Protein AF-A0AAN7X190-F1 (afdb_monomer_lite)

Sequence (102 aa):
MCLHWLAQCFWNYLDWTEICHYVSTCVLMGPDYQVYMCVAVFKHLQPDILQHTQSQELQVYLKEEPIRGFKVSDYMELMEGLEHSYRHIVLTDMKTIRNPVA

Organism: Eleginops maclovinus (NCBI:txid56733)

pLDDT: mean 92.14, std 10.21, range [43.69, 98.44]

Structure (mmCIF, N/CA/C/O backbone):
data_AF-A0AAN7X190-F1
#
_entry.id   AF-A0AAN7X190-F1
#
loop_
_atom_site.group_PDB
_atom_site.id
_atom_site.type_symbol
_atom_site.label_atom_id
_atom_site.label_alt_id
_atom_site.label_comp_id
_atom_site.label_asym_id
_atom_site.label_entity_id
_atom_site.label_seq_id
_atom_site.pdbx_PDB_ins_code
_atom_site.Cartn_x
_atom_site.Cartn_y
_atom_site.Cartn_z
_atom_site.occupancy
_atom_site.B_iso_or_equiv
_atom_site.auth_seq_id
_atom_site.auth_comp_id
_atom_site.auth_asym_id
_atom_site.auth_atom_id
_atom_site.pdbx_PDB_model_num
ATOM 1 N N . MET A 1 1 ? 3.624 8.819 8.237 1.00 84.31 1 MET A N 1
ATOM 2 C CA . MET A 1 1 ? 2.670 7.692 8.231 1.00 84.31 1 MET A CA 1
ATOM 3 C C . MET A 1 1 ? 3.029 6.674 7.180 1.00 84.31 1 MET A C 1
ATOM 5 O O . MET A 1 1 ? 3.695 5.724 7.551 1.00 84.31 1 MET A O 1
ATOM 9 N N . CYS A 1 2 ? 2.760 6.920 5.896 1.00 90.62 2 CYS A N 1
ATOM 10 C CA . CYS A 1 2 ? 3.095 5.976 4.820 1.00 90.62 2 CYS A CA 1
ATOM 11 C C . CYS A 1 2 ? 4.554 5.512 4.850 1.00 90.62 2 CYS A C 1
ATOM 13 O O . CYS A 1 2 ? 4.815 4.323 4.810 1.00 90.62 2 CYS A O 1
ATOM 15 N N . LEU A 1 3 ? 5.507 6.434 5.030 1.00 90.56 3 LEU A N 1
ATOM 16 C CA . LEU A 1 3 ? 6.925 6.073 5.152 1.00 90.56 3 LEU A CA 1
ATOM 17 C C . LEU A 1 3 ? 7.210 5.102 6.306 1.00 90.56 3 LEU A C 1
ATOM 19 O O . LEU A 1 3 ? 8.079 4.254 6.174 1.00 90.56 3 LEU A O 1
ATOM 23 N N . HIS A 1 4 ? 6.485 5.216 7.422 1.00 90.88 4 HIS A N 1
ATOM 24 C CA . HIS A 1 4 ? 6.650 4.318 8.562 1.00 90.88 4 HIS A CA 1
ATOM 25 C C . HIS A 1 4 ? 6.104 2.922 8.244 1.00 90.88 4 HIS A C 1
ATOM 27 O O . HIS A 1 4 ? 6.804 1.939 8.465 1.00 90.88 4 HIS A O 1
ATOM 33 N N . TRP A 1 5 ? 4.912 2.846 7.641 1.00 94.12 5 TRP A N 1
ATOM 34 C CA . TRP A 1 5 ? 4.359 1.585 7.146 1.00 94.12 5 TRP A CA 1
ATOM 35 C C . TRP A 1 5 ? 5.299 0.920 6.134 1.00 94.12 5 TRP A C 1
ATOM 37 O O . TRP A 1 5 ? 5.665 -0.237 6.301 1.00 94.12 5 TRP A O 1
ATOM 47 N N . LEU A 1 6 ? 5.759 1.666 5.128 1.00 94.12 6 LEU A N 1
ATOM 48 C CA . LEU A 1 6 ? 6.615 1.149 4.060 1.00 94.12 6 LEU A CA 1
ATOM 49 C C . LEU A 1 6 ? 7.992 0.708 4.568 1.00 94.12 6 LEU A C 1
ATOM 51 O O . LEU A 1 6 ? 8.450 -0.372 4.204 1.00 94.12 6 LEU A O 1
ATOM 55 N N . ALA A 1 7 ? 8.627 1.489 5.450 1.00 92.62 7 ALA A N 1
ATOM 56 C CA . ALA A 1 7 ? 9.926 1.140 6.031 1.00 92.62 7 ALA A CA 1
ATOM 57 C C . ALA A 1 7 ? 9.890 -0.178 6.818 1.00 92.62 7 ALA A C 1
ATOM 59 O O . ALA A 1 7 ? 10.910 -0.853 6.932 1.00 92.62 7 ALA A O 1
ATOM 60 N N . GLN A 1 8 ? 8.721 -0.548 7.342 1.00 92.44 8 GLN A N 1
ATOM 61 C CA . GLN A 1 8 ? 8.509 -1.790 8.078 1.00 92.44 8 GLN A CA 1
ATOM 62 C C . GLN A 1 8 ? 7.742 -2.839 7.267 1.00 92.44 8 GLN A C 1
ATOM 64 O O . GLN A 1 8 ? 7.332 -3.845 7.829 1.00 92.44 8 GLN A O 1
ATOM 69 N N . CYS A 1 9 ? 7.520 -2.633 5.964 1.00 94.44 9 CYS A N 1
ATOM 70 C CA . CYS A 1 9 ? 6.697 -3.522 5.134 1.00 94.44 9 CYS A CA 1
ATOM 71 C C . CYS A 1 9 ? 5.327 -3.849 5.767 1.00 94.44 9 CYS A C 1
ATOM 73 O O . CYS A 1 9 ? 4.858 -4.979 5.679 1.00 94.44 9 CYS A O 1
ATOM 75 N N . PHE A 1 10 ? 4.709 -2.863 6.425 1.00 96.06 10 PHE A N 1
ATOM 76 C CA . PHE A 1 10 ? 3.448 -2.975 7.167 1.00 96.06 10 PHE A CA 1
ATOM 77 C C . PHE A 1 10 ? 3.466 -3.967 8.344 1.00 96.06 10 PHE A C 1
ATOM 79 O O . PHE A 1 10 ? 2.413 -4.391 8.826 1.00 96.06 10 PHE A O 1
ATOM 86 N N . TRP A 1 11 ? 4.650 -4.308 8.852 1.00 93.62 11 TRP A N 1
ATOM 87 C CA . TRP A 1 11 ? 4.803 -5.134 10.044 1.00 93.62 11 TRP A CA 1
ATOM 88 C C . TRP A 1 11 ? 4.053 -4.536 11.244 1.00 93.62 11 TRP A C 1
ATOM 90 O O . TRP A 1 11 ? 4.113 -3.331 11.470 1.00 93.62 11 TRP A O 1
ATOM 100 N N . ASN A 1 12 ? 3.352 -5.380 12.009 1.00 93.25 12 ASN A N 1
ATOM 101 C CA . ASN A 1 12 ? 2.389 -5.033 13.072 1.00 93.25 12 ASN A CA 1
ATOM 102 C C . ASN A 1 12 ? 1.073 -4.367 12.622 1.00 93.25 12 ASN A C 1
ATOM 104 O O . ASN A 1 12 ? 0.183 -4.213 13.455 1.00 93.25 12 ASN A O 1
ATOM 108 N N . TYR A 1 13 ? 0.912 -4.011 11.344 1.00 95.69 13 TYR A N 1
ATOM 109 C CA . TYR A 1 13 ? -0.331 -3.413 10.841 1.00 95.69 13 TYR A CA 1
ATOM 110 C C . TYR A 1 13 ? -1.174 -4.393 10.034 1.00 95.69 13 TYR A C 1
ATOM 112 O O . TYR A 1 13 ? -2.393 -4.390 10.168 1.00 95.69 13 TYR A O 1
ATOM 120 N N . LEU A 1 14 ? -0.540 -5.206 9.190 1.00 97.12 14 LEU A N 1
ATOM 121 C CA . LEU A 1 14 ? -1.219 -6.163 8.322 1.00 97.12 14 LEU A CA 1
ATOM 122 C C . LEU A 1 14 ? -1.026 -7.602 8.795 1.00 97.12 14 LEU A C 1
ATOM 124 O O . LEU A 1 14 ? 0.002 -7.953 9.378 1.00 97.12 14 LEU A O 1
ATOM 128 N N . ASP A 1 15 ? -2.005 -8.444 8.468 1.00 96.38 15 ASP A N 1
ATOM 129 C CA . ASP A 1 15 ? -1.869 -9.890 8.598 1.00 96.38 15 ASP A CA 1
ATOM 130 C C . ASP A 1 15 ? -0.708 -10.392 7.730 1.00 96.38 15 ASP A C 1
ATOM 132 O O . ASP A 1 15 ? -0.435 -9.862 6.650 1.00 96.38 15 ASP A O 1
ATOM 136 N N . TRP A 1 16 ? -0.036 -11.455 8.178 1.00 96.75 16 TRP A N 1
ATOM 137 C CA . TRP A 1 16 ? 1.150 -11.990 7.500 1.00 96.75 16 TRP A CA 1
ATOM 138 C C . TRP A 1 16 ? 0.908 -12.296 6.015 1.00 96.75 16 TRP A C 1
ATOM 140 O O . TRP A 1 16 ? 1.738 -11.967 5.170 1.00 96.75 16 TRP A O 1
ATOM 150 N N . THR A 1 17 ? -0.255 -12.861 5.690 1.00 97.25 17 THR A N 1
ATOM 151 C CA . THR A 1 17 ? -0.665 -13.136 4.308 1.00 97.25 17 THR A CA 1
ATOM 152 C C . THR A 1 17 ? -0.663 -11.869 3.451 1.00 97.25 17 THR A C 1
ATOM 154 O O . THR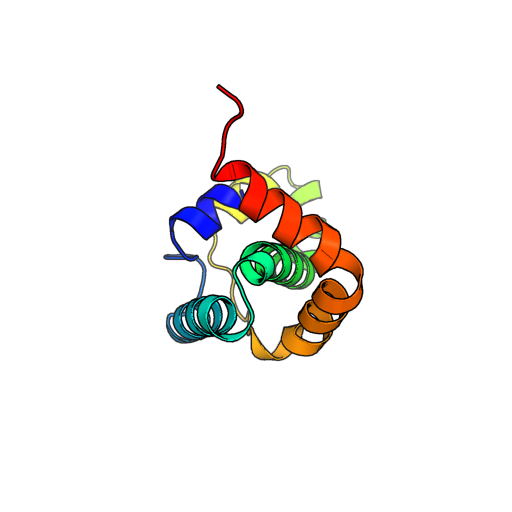 A 1 17 ? -0.156 -11.881 2.331 1.00 97.25 17 THR A O 1
ATOM 157 N N . GLU A 1 18 ? -1.149 -10.752 3.990 1.00 98.12 18 GLU A N 1
ATOM 158 C CA . GLU A 1 18 ? -1.221 -9.485 3.263 1.00 98.12 18 GLU A CA 1
ATOM 159 C C . GLU A 1 18 ? 0.140 -8.794 3.164 1.00 98.12 18 GLU A C 1
ATOM 161 O O . GLU A 1 18 ? 0.420 -8.146 2.157 1.00 98.12 18 GLU A O 1
ATOM 166 N N . ILE A 1 19 ? 1.037 -9.004 4.134 1.00 97.75 19 ILE A N 1
ATOM 167 C CA . ILE A 1 19 ? 2.451 -8.617 4.004 1.00 97.75 19 ILE A CA 1
ATOM 168 C C . ILE A 1 19 ? 3.100 -9.389 2.845 1.00 97.75 19 ILE A C 1
ATOM 170 O O . ILE A 1 19 ? 3.781 -8.792 2.007 1.00 97.75 19 ILE A O 1
ATOM 174 N N . CYS A 1 20 ? 2.866 -10.703 2.745 1.00 97.94 20 CYS A N 1
ATOM 175 C CA . CYS A 1 20 ? 3.365 -11.506 1.626 1.00 97.94 20 CYS A CA 1
ATOM 176 C C . CYS A 1 20 ? 2.798 -11.031 0.282 1.00 97.94 20 CYS A C 1
ATOM 178 O O . CYS A 1 20 ? 3.555 -10.921 -0.687 1.00 97.94 20 CYS A O 1
ATOM 180 N N . HIS A 1 21 ? 1.502 -10.713 0.216 1.00 97.81 21 HIS A N 1
ATOM 181 C CA . HIS A 1 21 ? 0.887 -10.139 -0.980 1.00 97.81 21 HIS A CA 1
ATOM 182 C C . HIS A 1 21 ? 1.503 -8.785 -1.335 1.00 97.81 21 HIS A C 1
ATOM 184 O O . HIS A 1 21 ? 1.916 -8.605 -2.474 1.00 97.81 21 HIS A O 1
ATOM 190 N N . TYR A 1 22 ? 1.667 -7.875 -0.372 1.00 97.56 22 TYR A N 1
ATOM 191 C CA . TYR A 1 22 ? 2.316 -6.578 -0.577 1.00 97.56 22 TYR A CA 1
ATOM 192 C C . TYR A 1 22 ? 3.714 -6.714 -1.199 1.00 97.56 22 TYR A C 1
ATOM 194 O O . TYR A 1 22 ? 4.009 -6.080 -2.217 1.00 97.56 22 TYR A O 1
ATOM 202 N N . VAL A 1 23 ? 4.568 -7.563 -0.616 1.00 97.50 23 VAL A N 1
ATOM 203 C CA . VAL A 1 23 ? 5.928 -7.791 -1.127 1.00 97.50 23 VAL A CA 1
ATOM 204 C C . VAL A 1 23 ? 5.877 -8.394 -2.529 1.00 97.50 23 VAL A C 1
ATOM 206 O O . VAL A 1 23 ? 6.584 -7.925 -3.421 1.00 97.50 23 VAL A O 1
ATOM 209 N N . SER A 1 24 ? 5.011 -9.387 -2.748 1.00 97.62 24 SER A N 1
ATOM 210 C CA . SER A 1 24 ? 4.842 -10.031 -4.056 1.00 97.62 24 SER A CA 1
ATOM 211 C C . SER A 1 24 ? 4.395 -9.029 -5.119 1.00 97.62 24 SER A C 1
ATOM 213 O O . SER A 1 24 ? 5.000 -8.965 -6.185 1.00 97.62 24 SER A O 1
ATOM 215 N N . THR A 1 25 ? 3.408 -8.188 -4.815 1.00 97.25 25 THR A N 1
ATOM 216 C CA . THR A 1 25 ? 2.920 -7.122 -5.697 1.00 97.25 25 THR A CA 1
ATOM 217 C C . THR A 1 25 ? 4.037 -6.143 -6.054 1.00 97.25 25 THR A C 1
ATOM 219 O O . THR A 1 25 ? 4.239 -5.854 -7.229 1.00 97.25 25 THR A O 1
ATOM 222 N N . CYS A 1 26 ? 4.833 -5.687 -5.082 1.00 96.31 26 CYS A N 1
ATOM 223 C CA . CYS A 1 26 ? 5.946 -4.773 -5.358 1.00 96.31 26 CYS A CA 1
ATOM 224 C C . CYS A 1 26 ? 7.038 -5.409 -6.235 1.00 96.31 26 CYS A C 1
ATOM 226 O O . CYS A 1 26 ? 7.617 -4.733 -7.088 1.00 96.31 26 CYS A O 1
ATOM 228 N N . VAL A 1 27 ? 7.333 -6.698 -6.037 1.00 97.06 27 VAL A N 1
ATOM 229 C CA . VAL A 1 27 ? 8.337 -7.432 -6.826 1.00 97.06 27 VAL A CA 1
ATOM 230 C C . VAL A 1 27 ? 7.846 -7.700 -8.249 1.00 97.06 27 VAL A C 1
ATOM 232 O O . VAL A 1 27 ? 8.613 -7.538 -9.196 1.00 97.06 27 VAL A O 1
ATOM 235 N N . LEU A 1 28 ? 6.586 -8.108 -8.406 1.00 97.12 28 LEU A N 1
ATOM 236 C CA . LEU A 1 28 ? 6.018 -8.517 -9.692 1.00 97.12 28 LEU A CA 1
ATOM 237 C C . LEU A 1 28 ? 5.577 -7.327 -10.544 1.00 97.12 28 LEU A C 1
ATOM 239 O O . LEU A 1 28 ? 5.795 -7.325 -11.753 1.00 97.12 28 LEU A O 1
ATOM 243 N N . MET A 1 29 ? 4.956 -6.323 -9.924 1.00 96.44 29 MET A N 1
ATOM 244 C CA . MET A 1 29 ? 4.306 -5.218 -10.632 1.00 96.44 29 MET A CA 1
ATOM 245 C C . MET A 1 29 ? 5.140 -3.939 -10.634 1.00 96.44 29 MET A C 1
ATOM 247 O O . MET A 1 29 ? 4.906 -3.072 -11.471 1.00 96.44 29 MET A O 1
ATOM 251 N N . GLY A 1 30 ? 6.147 -3.828 -9.764 1.00 95.50 30 GLY A N 1
ATOM 252 C CA . GLY A 1 30 ? 7.092 -2.713 -9.703 1.00 95.50 30 GLY A CA 1
ATOM 253 C C . GLY A 1 30 ? 7.022 -1.910 -8.398 1.00 95.50 30 GLY A C 1
ATOM 254 O O . GLY A 1 30 ? 6.045 -1.982 -7.655 1.00 95.50 30 GLY A O 1
ATOM 255 N N . PRO A 1 31 ? 8.068 -1.121 -8.089 1.00 94.81 31 PRO A N 1
ATOM 256 C CA . PRO A 1 31 ? 8.189 -0.441 -6.800 1.00 94.81 31 PRO A CA 1
ATOM 257 C C . PRO A 1 31 ? 7.171 0.690 -6.602 1.00 94.81 31 PRO A C 1
ATOM 259 O O . PRO A 1 31 ? 6.879 1.040 -5.464 1.00 94.81 31 PRO A O 1
ATOM 262 N N . ASP A 1 32 ? 6.609 1.238 -7.678 1.00 95.88 32 ASP A N 1
ATOM 263 C CA . ASP A 1 32 ? 5.541 2.241 -7.655 1.00 95.88 32 ASP A CA 1
ATOM 264 C C . ASP A 1 32 ? 4.257 1.737 -6.977 1.00 95.88 32 ASP A C 1
ATOM 266 O O . ASP A 1 32 ? 3.539 2.527 -6.358 1.00 95.88 32 ASP A O 1
ATOM 270 N N . TYR A 1 33 ? 4.039 0.416 -6.942 1.00 97.50 33 TYR A N 1
ATOM 271 C CA . TYR A 1 33 ? 2.944 -0.194 -6.184 1.00 97.50 33 TYR A CA 1
ATOM 272 C C . TYR A 1 33 ? 3.027 0.041 -4.674 1.00 97.50 33 TYR A C 1
ATOM 274 O O . TYR A 1 33 ? 2.001 -0.030 -4.001 1.00 97.50 33 TYR A O 1
ATOM 282 N N . GLN A 1 34 ? 4.189 0.412 -4.127 1.00 96.94 34 GLN A N 1
ATOM 283 C CA . GLN A 1 34 ? 4.292 0.850 -2.730 1.00 96.94 34 GLN A CA 1
ATOM 284 C C . GLN A 1 34 ? 3.400 2.068 -2.446 1.00 96.94 34 GLN A C 1
ATOM 286 O O . GLN A 1 34 ? 2.768 2.159 -1.391 1.00 96.94 34 GLN A O 1
ATOM 291 N N . VAL A 1 35 ? 3.309 2.997 -3.402 1.00 97.00 35 VAL A N 1
ATOM 292 C CA . VAL A 1 35 ? 2.464 4.191 -3.282 1.00 97.00 35 VAL A CA 1
ATOM 293 C C . VAL A 1 35 ? 0.995 3.812 -3.442 1.00 97.00 35 VAL A C 1
ATOM 295 O O . VAL A 1 35 ? 0.161 4.246 -2.647 1.00 97.00 35 VAL A O 1
ATOM 298 N N . TYR A 1 36 ? 0.675 2.960 -4.416 1.00 98.12 36 TYR A N 1
ATOM 299 C CA . TYR A 1 36 ? -0.702 2.524 -4.675 1.00 98.12 36 TYR A CA 1
ATOM 300 C C . TYR A 1 36 ? -1.277 1.707 -3.515 1.00 98.12 36 TYR A C 1
ATOM 302 O O . TYR A 1 36 ? -2.435 1.894 -3.151 1.00 98.12 36 TYR A O 1
ATOM 310 N N . MET A 1 37 ? -0.445 0.909 -2.849 1.00 97.62 37 MET A N 1
ATOM 311 C CA . MET A 1 37 ? -0.791 0.207 -1.613 1.00 97.62 37 MET A CA 1
ATOM 312 C C . MET A 1 37 ? -1.149 1.166 -0.478 1.00 97.62 37 MET A C 1
ATOM 314 O O . MET A 1 37 ? -2.144 0.952 0.210 1.00 97.62 37 MET A O 1
ATOM 318 N N . CYS A 1 38 ? -0.404 2.262 -0.303 1.00 97.50 38 CYS A N 1
ATOM 319 C CA . CYS A 1 38 ? -0.776 3.285 0.678 1.00 97.50 38 CYS A CA 1
ATOM 320 C C . CYS A 1 38 ? -2.148 3.901 0.360 1.00 97.50 38 CYS A C 1
ATOM 322 O O . CYS A 1 38 ? -2.950 4.115 1.266 1.00 97.50 38 CYS A O 1
ATOM 324 N N . VAL A 1 39 ? -2.441 4.160 -0.920 1.00 98.00 39 VAL A N 1
ATOM 325 C CA . VAL A 1 39 ? -3.751 4.679 -1.353 1.00 98.00 39 VAL A CA 1
ATOM 326 C C . VAL A 1 39 ? -4.864 3.660 -1.092 1.00 98.00 39 VAL A C 1
ATOM 328 O O . VAL A 1 39 ? -5.918 4.034 -0.579 1.00 98.00 39 VAL A O 1
ATOM 331 N N . ALA A 1 40 ? -4.632 2.378 -1.383 1.00 98.12 40 ALA A N 1
ATOM 332 C CA . ALA A 1 40 ? -5.570 1.295 -1.096 1.00 98.12 40 ALA A CA 1
ATOM 333 C C . ALA A 1 40 ? -5.876 1.184 0.405 1.00 98.12 40 ALA A C 1
ATOM 335 O O . ALA A 1 40 ? -7.040 1.114 0.795 1.00 98.12 40 ALA A O 1
ATOM 336 N N . VAL A 1 41 ? -4.848 1.257 1.254 1.00 97.44 41 VAL A N 1
ATOM 337 C CA . VAL A 1 41 ? -5.004 1.273 2.716 1.00 97.44 41 VAL A CA 1
ATOM 338 C C . VAL A 1 41 ? -5.835 2.471 3.173 1.00 97.44 41 VAL A C 1
ATOM 340 O O . VAL A 1 41 ? -6.753 2.306 3.971 1.00 97.44 41 VAL A O 1
ATOM 343 N N . PHE A 1 42 ? -5.586 3.673 2.647 1.00 96.81 42 PHE A N 1
ATOM 344 C CA . PHE A 1 42 ? -6.417 4.831 2.990 1.00 96.81 42 PHE A CA 1
ATOM 345 C C . PHE A 1 42 ? -7.865 4.681 2.531 1.00 96.81 42 PHE A C 1
ATOM 347 O O . PHE A 1 42 ? -8.768 5.106 3.246 1.00 96.81 42 PHE A O 1
ATOM 354 N N . LYS A 1 43 ? -8.096 4.070 1.364 1.00 97.69 43 LYS A N 1
ATOM 355 C CA . LYS A 1 43 ? -9.451 3.781 0.887 1.00 97.69 43 LYS A CA 1
ATOM 356 C C . LYS A 1 43 ? -10.171 2.807 1.820 1.00 97.69 43 LYS A C 1
ATOM 358 O O . LYS A 1 43 ? -11.335 3.033 2.132 1.00 97.69 43 LYS A O 1
ATOM 363 N N . HIS A 1 44 ? -9.474 1.776 2.296 1.00 97.50 44 HIS A N 1
ATOM 364 C CA . HIS A 1 44 ? -9.999 0.823 3.280 1.00 97.50 44 HIS A CA 1
ATOM 365 C C . HIS A 1 44 ? -10.376 1.496 4.597 1.00 97.50 44 HIS A C 1
ATOM 367 O O . HIS A 1 44 ? -11.476 1.308 5.103 1.00 97.50 44 HIS A O 1
ATOM 373 N N . LEU A 1 45 ? -9.478 2.332 5.116 1.00 96.25 45 LEU A N 1
ATOM 374 C CA . LEU A 1 45 ? -9.636 3.022 6.396 1.00 96.25 45 LEU A CA 1
ATOM 375 C C . LEU A 1 45 ? -10.534 4.263 6.318 1.00 96.25 45 LEU A C 1
ATOM 377 O O . LEU A 1 45 ? -10.692 4.962 7.314 1.00 96.25 45 LEU A O 1
ATOM 381 N N . GLN A 1 46 ? -11.104 4.591 5.155 1.00 95.38 46 GLN A N 1
ATOM 382 C CA . GLN A 1 46 ? -11.870 5.824 4.968 1.00 95.38 46 GLN A CA 1
ATOM 383 C C . GLN A 1 46 ? -12.991 6.018 6.013 1.00 95.38 46 GLN A C 1
ATOM 385 O O . GLN A 1 46 ? -13.106 7.137 6.524 1.00 95.38 46 GLN A O 1
ATOM 390 N N . PRO A 1 47 ? -13.792 4.994 6.381 1.00 92.94 47 PRO A N 1
ATOM 391 C CA . PRO A 1 47 ? -14.811 5.141 7.421 1.00 92.94 47 PRO A CA 1
ATOM 392 C C . PRO A 1 47 ? -14.209 5.502 8.787 1.00 92.94 47 PRO A C 1
ATOM 394 O O . PRO A 1 47 ? -14.650 6.464 9.419 1.00 92.94 47 PRO A O 1
ATOM 397 N N . ASP A 1 48 ? -13.158 4.792 9.201 1.00 92.94 48 ASP A N 1
ATOM 398 C CA . ASP A 1 48 ? -12.486 5.005 10.485 1.00 92.94 48 ASP A CA 1
ATOM 399 C C . ASP A 1 48 ? -11.786 6.367 10.533 1.00 92.94 48 ASP A C 1
ATOM 401 O O . ASP A 1 48 ? -11.859 7.086 11.528 1.00 92.94 48 ASP A O 1
ATOM 405 N N . ILE A 1 49 ? -11.168 6.785 9.425 1.00 92.88 49 ILE A N 1
ATOM 406 C CA . ILE A 1 49 ? -10.530 8.100 9.304 1.00 92.88 49 ILE A CA 1
ATOM 407 C C . ILE A 1 49 ? -11.554 9.212 9.540 1.00 92.88 49 ILE A C 1
ATOM 409 O O . ILE A 1 49 ? -11.282 10.150 10.294 1.00 92.88 49 ILE A O 1
ATOM 413 N N . LEU A 1 50 ? -12.739 9.118 8.928 1.00 91.25 50 LEU A N 1
ATOM 414 C CA . LEU A 1 50 ? -13.800 10.114 9.102 1.00 91.25 50 LEU A CA 1
ATOM 415 C C . LEU A 1 50 ? -14.308 10.165 10.548 1.00 91.25 50 LEU A C 1
ATOM 417 O O . LEU A 1 50 ? -14.585 11.254 11.056 1.00 91.25 50 LEU A O 1
ATOM 421 N N . GLN A 1 51 ? -14.385 9.016 11.220 1.00 90.75 51 GLN A N 1
ATOM 422 C CA . GLN A 1 51 ? -14.773 8.927 12.626 1.00 90.75 51 GLN A CA 1
ATOM 423 C C . GLN A 1 51 ? -13.704 9.532 13.554 1.00 90.75 51 GLN A C 1
ATOM 425 O O . GLN A 1 51 ? -14.003 10.430 14.342 1.00 90.75 51 GLN A O 1
ATOM 430 N N . HIS A 1 52 ? -12.445 9.109 13.431 1.00 88.19 52 HIS A N 1
ATOM 431 C CA . HIS 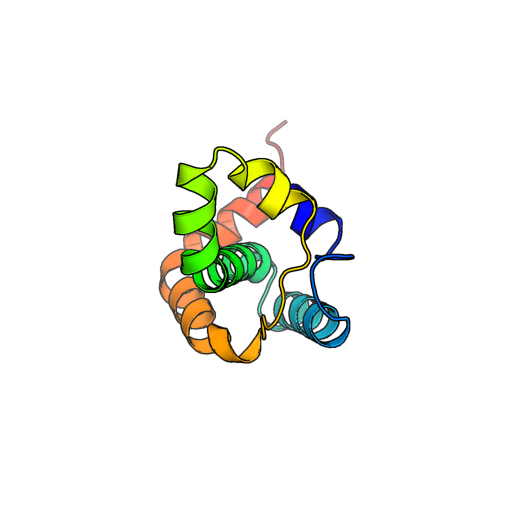A 1 52 ? -11.347 9.524 14.315 1.00 88.19 52 HIS A CA 1
ATOM 432 C C . HIS A 1 52 ? -10.826 10.944 14.053 1.00 88.19 52 HIS A C 1
ATOM 434 O O . HIS A 1 52 ? -10.147 11.529 14.900 1.00 88.19 52 HIS A O 1
ATOM 440 N N . THR A 1 53 ? -11.161 11.546 12.908 1.00 84.38 53 THR A N 1
ATOM 441 C CA . THR A 1 53 ? -10.909 12.980 12.681 1.00 84.38 53 THR A CA 1
ATOM 442 C C . THR A 1 53 ? -11.713 13.839 13.660 1.00 84.38 53 THR A C 1
ATOM 444 O O . THR A 1 53 ? -11.219 14.865 14.124 1.00 84.38 53 THR A O 1
ATOM 447 N N . GLN A 1 54 ? -12.927 13.412 14.021 1.00 81.56 54 GLN A N 1
ATOM 448 C CA . GLN A 1 54 ? -13.789 14.157 14.942 1.00 81.56 54 GLN A CA 1
ATOM 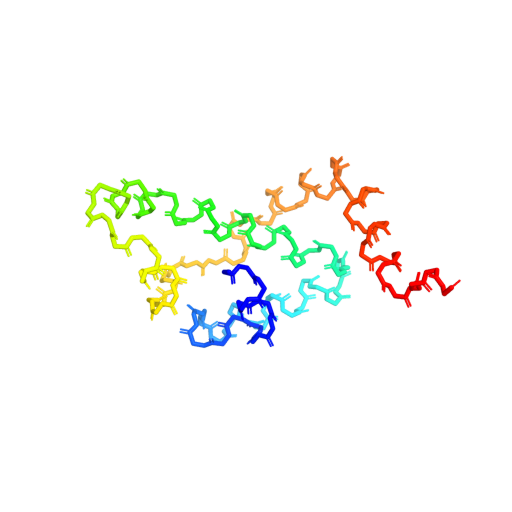449 C C . GLN A 1 54 ? -13.316 14.050 16.397 1.00 81.56 54 GLN A C 1
ATOM 451 O O . GLN A 1 54 ? -13.499 14.995 17.160 1.00 81.56 54 GLN A O 1
ATOM 456 N N . SER A 1 55 ? -12.670 12.938 16.771 1.00 82.81 55 SER A N 1
ATOM 457 C CA . SER A 1 55 ? -12.142 12.720 18.126 1.00 82.81 55 SER A CA 1
ATOM 458 C C . SER A 1 55 ? -10.723 13.258 18.348 1.00 82.81 55 SER A C 1
ATOM 460 O O . SER A 1 55 ? -10.221 13.176 19.461 1.00 82.81 55 SER A O 1
ATOM 462 N N . GLN A 1 56 ? -10.073 13.829 17.322 1.00 80.88 56 GLN A N 1
ATOM 463 C CA . GLN A 1 56 ? -8.661 14.259 17.339 1.00 80.88 56 GLN A CA 1
ATOM 464 C C . GLN A 1 56 ? -7.638 13.125 17.578 1.00 80.88 56 GLN A C 1
ATOM 466 O O . GLN A 1 56 ? -6.458 13.392 17.798 1.00 80.88 56 GLN A O 1
ATOM 471 N N . GLU A 1 57 ? -8.044 11.859 17.452 1.00 88.50 57 GLU A N 1
ATOM 472 C CA . GLU A 1 57 ? -7.190 10.683 17.707 1.00 88.50 57 GLU A CA 1
ATOM 473 C C . GLU A 1 57 ? -6.649 10.033 16.426 1.00 88.50 57 GLU A C 1
ATOM 475 O O . GLU A 1 57 ? -5.910 9.051 16.481 1.00 88.50 57 GLU A O 1
ATOM 480 N N . LEU A 1 58 ? -6.968 10.598 15.256 1.00 88.38 58 LEU A N 1
ATOM 481 C CA . LEU A 1 58 ? -6.620 10.036 13.947 1.00 88.38 58 LEU A CA 1
ATOM 482 C C . LEU A 1 58 ? -5.136 9.659 13.805 1.00 88.38 58 LEU A C 1
ATOM 484 O O . LEU A 1 58 ? -4.800 8.635 13.216 1.00 88.38 58 LEU A O 1
ATOM 488 N N . GLN A 1 59 ? -4.234 10.495 14.322 1.00 87.56 59 GLN A N 1
ATOM 489 C CA . GLN A 1 59 ? -2.795 10.243 14.222 1.00 87.56 59 GLN A CA 1
ATOM 490 C C . GLN A 1 59 ? -2.354 9.029 15.038 1.00 87.56 59 GLN A C 1
ATOM 492 O O . GLN A 1 59 ? -1.463 8.318 14.587 1.00 87.56 59 GLN A O 1
ATOM 497 N N . VAL A 1 60 ? -2.946 8.812 16.215 1.00 89.62 60 VAL A N 1
ATOM 498 C CA . VAL A 1 60 ? -2.649 7.654 17.071 1.00 89.62 60 VAL A CA 1
ATOM 499 C C . VAL A 1 60 ? -3.205 6.400 16.410 1.00 89.62 60 VAL A C 1
ATOM 501 O O . VAL A 1 60 ? -2.458 5.458 16.176 1.00 89.62 60 VAL A O 1
ATOM 504 N N . TYR A 1 61 ? -4.464 6.452 15.966 1.00 91.44 61 TYR A N 1
ATOM 505 C CA . TYR A 1 61 ? -5.113 5.361 15.241 1.00 91.44 61 TYR A CA 1
ATOM 506 C C . TYR A 1 61 ? -4.267 4.862 14.057 1.00 91.44 61 TYR A C 1
ATOM 508 O O . TYR A 1 61 ? -3.899 3.695 13.999 1.00 91.44 61 TYR A O 1
ATOM 516 N N . LEU A 1 62 ? -3.845 5.758 13.155 1.00 91.44 62 LEU A N 1
ATOM 517 C CA . LEU A 1 62 ? -3.045 5.375 11.983 1.00 91.44 62 LEU A CA 1
ATOM 518 C C . LEU A 1 62 ? -1.628 4.862 12.324 1.00 91.44 62 LEU A C 1
ATOM 520 O O . LEU A 1 62 ? -0.976 4.275 11.457 1.00 91.44 62 LEU A O 1
ATOM 524 N N . LYS A 1 63 ? -1.107 5.151 13.526 1.00 89.81 63 LYS A N 1
ATOM 525 C CA . LYS A 1 63 ? 0.256 4.795 13.980 1.00 89.81 63 LYS A CA 1
ATOM 526 C C . LYS A 1 63 ? 0.316 3.554 14.855 1.00 89.81 63 LYS A C 1
ATOM 528 O O . LYS A 1 63 ? 1.398 3.004 15.018 1.00 89.81 63 LYS A O 1
ATOM 533 N N . GLU A 1 64 ? -0.779 3.187 15.495 1.00 90.31 64 GLU A N 1
ATOM 534 C CA . GLU A 1 64 ? -0.734 2.208 16.582 1.00 90.31 64 GLU A CA 1
ATOM 535 C C . GLU A 1 64 ? -1.729 1.072 16.370 1.00 90.31 64 GLU A C 1
ATOM 537 O O . GLU A 1 64 ? -1.461 -0.047 16.803 1.00 90.31 64 GLU A O 1
ATOM 542 N N . GLU A 1 65 ? -2.828 1.312 15.649 1.00 93.12 65 GLU A N 1
ATOM 543 C CA . GLU A 1 65 ? -3.843 0.287 15.443 1.00 93.12 65 GLU A CA 1
ATOM 544 C C . GLU A 1 65 ? -3.543 -0.599 14.224 1.00 93.12 65 GLU A C 1
ATOM 546 O O . GLU A 1 65 ? -3.145 -0.107 13.159 1.00 93.12 65 GLU A O 1
ATOM 551 N N . PRO A 1 66 ? -3.778 -1.919 14.338 1.00 94.94 66 PRO A N 1
ATOM 552 C CA . PRO A 1 66 ? -3.690 -2.820 13.203 1.00 94.94 66 PRO A CA 1
ATOM 553 C C . PRO A 1 66 ? -4.794 -2.522 12.182 1.00 94.94 66 PRO A C 1
ATOM 555 O O . PRO A 1 66 ? -5.944 -2.238 12.528 1.00 94.94 66 PRO A O 1
ATOM 558 N N . ILE A 1 67 ? -4.464 -2.661 10.902 1.00 96.31 67 ILE A N 1
ATOM 559 C CA . ILE A 1 67 ? -5.363 -2.429 9.770 1.00 96.31 67 ILE A CA 1
ATOM 560 C C . ILE A 1 67 ? -6.167 -3.710 9.533 1.00 96.31 67 ILE A C 1
ATOM 562 O O . ILE A 1 67 ? -5.823 -4.571 8.721 1.00 96.31 67 ILE A O 1
ATOM 566 N N . ARG A 1 68 ? -7.254 -3.854 10.288 1.00 95.44 68 ARG A N 1
ATOM 567 C CA . ARG A 1 68 ? -8.061 -5.078 10.292 1.00 95.44 68 ARG A CA 1
ATOM 568 C C . ARG A 1 68 ? -8.878 -5.226 9.013 1.00 95.44 68 ARG A C 1
ATOM 570 O O . ARG A 1 68 ? -9.488 -4.273 8.532 1.00 95.44 68 ARG A O 1
ATOM 577 N N . GLY A 1 69 ? -8.936 -6.455 8.503 1.00 95.94 69 GLY A N 1
ATOM 578 C CA . GLY A 1 69 ? -9.790 -6.818 7.370 1.00 95.94 69 GLY A CA 1
ATOM 579 C C . GLY A 1 69 ? -9.346 -6.247 6.023 1.00 95.94 69 GLY A C 1
ATOM 580 O O . GLY A 1 69 ? -10.089 -6.379 5.054 1.00 95.94 69 GLY A O 1
ATOM 581 N N . PHE A 1 70 ? -8.169 -5.624 5.945 1.00 97.81 70 PHE A N 1
ATOM 582 C CA . PHE A 1 70 ? -7.590 -5.225 4.670 1.00 97.81 70 PHE A CA 1
ATOM 583 C C . PHE A 1 70 ? -7.160 -6.466 3.890 1.00 97.81 70 PHE A C 1
ATOM 585 O O . PHE A 1 70 ? -6.519 -7.351 4.448 1.00 97.81 70 PHE A O 1
ATOM 592 N N . LYS A 1 71 ? -7.496 -6.514 2.602 1.00 97.94 71 LYS A N 1
ATOM 593 C CA . LYS A 1 71 ? -7.050 -7.556 1.677 1.00 97.94 71 LYS A CA 1
ATOM 594 C C . LYS A 1 71 ? -6.548 -6.908 0.404 1.00 97.94 71 LYS A C 1
ATOM 596 O O . LYS A 1 71 ? -7.291 -6.169 -0.236 1.00 97.94 71 LYS A O 1
ATOM 601 N N . VAL A 1 72 ? -5.317 -7.212 0.004 1.00 97.06 72 VAL A N 1
ATOM 602 C CA . VAL A 1 72 ? -4.695 -6.649 -1.205 1.00 97.06 72 VAL A CA 1
ATOM 603 C C . VAL A 1 72 ? -5.546 -6.929 -2.443 1.00 97.06 72 VAL A C 1
ATOM 605 O O . VAL A 1 72 ? -5.738 -6.037 -3.268 1.00 97.06 72 VAL A O 1
ATOM 608 N N . SER A 1 73 ? -6.110 -8.139 -2.534 1.00 96.69 73 SER A N 1
ATOM 609 C CA . SER A 1 73 ? -6.972 -8.572 -3.640 1.00 96.69 73 SER A CA 1
ATOM 610 C C . SER A 1 73 ? -8.135 -7.622 -3.907 1.00 96.69 73 SER A C 1
ATOM 612 O O . SER A 1 73 ? -8.447 -7.349 -5.063 1.00 96.69 73 SER A O 1
ATOM 614 N N . ASP A 1 74 ? -8.741 -7.086 -2.848 1.00 98.25 74 ASP A N 1
ATOM 615 C CA . ASP A 1 74 ? -9.962 -6.278 -2.926 1.00 98.25 74 ASP A CA 1
ATOM 616 C C . ASP A 1 74 ? -9.685 -4.891 -3.537 1.00 98.25 74 ASP A C 1
ATOM 618 O O . ASP A 1 74 ? -10.604 -4.191 -3.964 1.00 98.25 74 ASP A O 1
ATOM 622 N N . TYR A 1 75 ? -8.408 -4.504 -3.620 1.00 98.38 75 TYR A N 1
ATOM 623 C CA . TYR A 1 75 ? -7.954 -3.219 -4.144 1.00 98.38 75 TYR A CA 1
ATOM 624 C C . TYR A 1 75 ? -7.084 -3.344 -5.402 1.00 98.38 75 TYR A C 1
ATOM 626 O O . TYR A 1 75 ? -6.577 -2.328 -5.877 1.00 98.38 75 TYR A O 1
ATOM 634 N N . MET A 1 76 ? -6.924 -4.540 -5.977 1.00 97.31 76 MET A N 1
ATOM 635 C CA . MET A 1 76 ? -6.090 -4.742 -7.173 1.00 97.3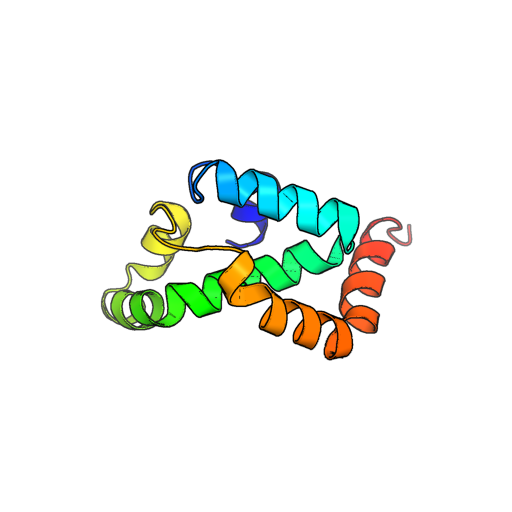1 76 MET A CA 1
ATOM 636 C C . MET A 1 76 ? -6.550 -3.891 -8.360 1.00 97.31 76 MET A C 1
ATOM 638 O O . MET A 1 76 ? -5.743 -3.160 -8.925 1.00 97.31 76 MET A O 1
ATOM 642 N N . GLU A 1 77 ? -7.851 -3.887 -8.664 1.00 98.19 77 GLU A N 1
ATOM 643 C CA . GLU A 1 77 ? -8.418 -3.083 -9.759 1.00 98.19 77 GLU A CA 1
ATOM 644 C C . GLU A 1 77 ? -8.164 -1.577 -9.558 1.00 98.19 77 GLU A C 1
ATOM 646 O O . GLU A 1 77 ? -7.819 -0.853 -10.492 1.00 98.19 77 GLU A O 1
ATOM 651 N N . LEU A 1 78 ? -8.260 -1.097 -8.311 1.00 98.44 78 LEU A N 1
ATOM 652 C CA . LEU A 1 78 ? -7.912 0.284 -7.978 1.00 98.44 78 LEU A CA 1
ATOM 653 C C . LEU A 1 78 ? -6.432 0.561 -8.264 1.00 98.44 78 LEU A C 1
ATOM 655 O O . LEU A 1 78 ? -6.108 1.587 -8.858 1.00 98.44 78 LEU A O 1
ATOM 659 N N . MET A 1 79 ? -5.539 -0.317 -7.806 1.00 98.38 79 MET A N 1
ATOM 660 C CA . MET A 1 79 ? -4.099 -0.124 -7.963 1.00 98.38 79 MET A CA 1
ATOM 661 C C . MET A 1 79 ? -3.667 -0.185 -9.429 1.00 98.38 79 MET A C 1
ATOM 663 O O . MET A 1 79 ? -2.832 0.616 -9.832 1.00 98.38 79 MET A O 1
ATOM 667 N N . GLU A 1 80 ? -4.273 -1.047 -10.242 1.00 98.12 80 GLU A N 1
ATOM 668 C CA . GLU A 1 80 ? -4.056 -1.088 -11.695 1.00 98.12 80 GLU A CA 1
ATOM 669 C C . GLU A 1 80 ? -4.533 0.200 -12.383 1.00 98.12 80 GLU A C 1
ATOM 671 O O . GLU A 1 80 ? -3.840 0.750 -13.240 1.00 98.12 80 GLU A O 1
ATOM 676 N N . GLY A 1 81 ? -5.677 0.755 -11.966 1.00 98.38 81 GLY A N 1
ATOM 677 C CA . GLY A 1 81 ? -6.139 2.058 -12.455 1.00 98.38 81 GLY A CA 1
ATOM 678 C C . GLY A 1 81 ? -5.176 3.203 -12.107 1.00 98.38 81 GLY A C 1
ATOM 679 O O . GLY A 1 81 ? -4.933 4.096 -12.929 1.00 98.38 81 GLY A O 1
ATOM 680 N N . LEU A 1 82 ? -4.590 3.166 -10.904 1.00 98.31 82 LEU A N 1
ATOM 681 C CA . LEU A 1 82 ? -3.558 4.115 -10.480 1.00 98.31 82 LEU A CA 1
ATOM 682 C C . LEU A 1 82 ? -2.261 3.931 -11.266 1.00 98.31 82 LEU A C 1
ATOM 684 O O . LEU A 1 82 ? -1.661 4.927 -11.669 1.00 98.31 82 LEU A O 1
ATOM 688 N N . GLU A 1 83 ? -1.858 2.688 -11.523 1.00 97.69 83 GLU A N 1
ATOM 689 C CA . GLU A 1 83 ? -0.724 2.378 -12.385 1.00 97.69 83 GLU A CA 1
ATOM 690 C C . GLU A 1 83 ? -0.927 3.018 -13.763 1.00 97.69 83 GLU A C 1
ATOM 692 O O . GLU A 1 83 ? -0.113 3.836 -14.198 1.00 97.69 83 GLU A O 1
ATOM 697 N N . HIS A 1 84 ? -2.043 2.724 -14.430 1.00 97.88 84 HIS A N 1
ATOM 698 C CA . HIS A 1 84 ? -2.304 3.231 -15.776 1.00 97.88 84 HIS A CA 1
ATOM 699 C C . HIS A 1 84 ? -2.265 4.765 -15.844 1.00 97.88 84 HIS A C 1
ATOM 701 O O . HIS A 1 84 ? -1.717 5.344 -16.783 1.00 97.88 84 HIS A O 1
ATOM 707 N N . SER A 1 85 ? -2.800 5.423 -14.815 1.00 98.00 85 SER A N 1
ATOM 708 C CA . SER A 1 85 ? -2.915 6.882 -14.767 1.00 98.00 85 SER A CA 1
ATOM 709 C C . SER A 1 85 ? -1.609 7.575 -14.361 1.00 98.00 85 SER A C 1
ATOM 711 O O . SER A 1 85 ? -1.284 8.645 -14.878 1.00 98.00 85 SER A O 1
ATOM 713 N N . TYR A 1 86 ? -0.844 6.985 -13.436 1.00 97.56 86 TYR A N 1
ATOM 714 C CA . TYR A 1 86 ? 0.210 7.697 -12.704 1.00 97.56 86 TYR A CA 1
ATOM 715 C C . TYR A 1 86 ? 1.584 7.036 -12.745 1.00 97.56 86 TYR A C 1
ATOM 717 O O . TYR A 1 86 ? 2.544 7.649 -12.272 1.00 97.56 86 TYR A O 1
ATOM 725 N N . ARG A 1 87 ? 1.735 5.836 -13.318 1.00 96.69 87 ARG A N 1
ATOM 726 C CA . ARG A 1 87 ? 3.021 5.118 -13.339 1.00 96.69 87 ARG A CA 1
ATOM 727 C C . ARG A 1 87 ? 4.154 5.954 -13.912 1.00 96.69 87 ARG A C 1
ATOM 729 O O . ARG A 1 87 ? 5.242 5.980 -13.346 1.00 96.69 87 ARG A O 1
ATOM 736 N N . HIS A 1 88 ? 3.897 6.681 -14.998 1.00 95.38 88 HIS A N 1
ATOM 737 C CA . HIS A 1 88 ? 4.908 7.527 -15.637 1.00 95.38 88 HIS A CA 1
ATOM 738 C C . HIS A 1 88 ? 5.435 8.649 -14.725 1.00 95.38 88 HIS A C 1
ATOM 740 O O . HIS A 1 88 ? 6.560 9.094 -14.925 1.00 95.38 88 HIS A O 1
ATOM 746 N N . ILE A 1 89 ? 4.658 9.081 -13.729 1.00 95.19 89 ILE A N 1
ATOM 747 C CA . ILE A 1 89 ? 5.056 10.090 -12.740 1.00 95.19 89 ILE A CA 1
ATOM 748 C C . ILE A 1 89 ? 5.736 9.386 -11.567 1.00 95.19 89 ILE A C 1
ATOM 750 O O . ILE A 1 89 ? 6.929 9.558 -11.336 1.00 95.19 89 ILE A O 1
ATOM 754 N N . VAL A 1 90 ? 4.994 8.511 -10.881 1.00 94.50 90 VAL A N 1
ATOM 755 C CA . VAL A 1 90 ? 5.416 7.901 -9.612 1.00 94.50 90 VAL A CA 1
ATOM 756 C C . VAL A 1 90 ? 6.690 7.082 -9.784 1.00 94.50 90 VAL A C 1
ATOM 758 O O . VAL A 1 90 ? 7.647 7.249 -9.029 1.00 94.50 90 VAL A O 1
ATOM 761 N N . LEU A 1 91 ? 6.746 6.218 -10.801 1.00 93.69 91 LEU A N 1
ATOM 762 C CA . LEU A 1 91 ? 7.916 5.374 -11.022 1.00 93.69 91 LEU A CA 1
ATOM 763 C C . LEU A 1 91 ? 9.139 6.196 -11.449 1.00 93.69 91 LEU A C 1
ATOM 765 O O . LEU A 1 91 ? 10.267 5.844 -11.098 1.00 93.69 91 LEU A O 1
ATOM 769 N N . THR A 1 92 ? 8.936 7.274 -12.207 1.00 92.38 92 THR A N 1
ATOM 770 C CA . THR A 1 92 ? 10.019 8.174 -12.633 1.00 92.38 92 THR A CA 1
ATOM 771 C C . THR A 1 92 ? 10.606 8.916 -11.439 1.00 92.38 92 THR A C 1
ATOM 773 O O . THR A 1 92 ? 11.828 8.918 -11.264 1.00 92.38 92 THR A O 1
ATOM 776 N N . ASP A 1 93 ? 9.761 9.454 -10.563 1.00 90.94 93 ASP A N 1
ATOM 777 C CA . ASP A 1 93 ? 10.199 10.138 -9.346 1.00 90.94 93 ASP A CA 1
ATOM 778 C C . ASP A 1 93 ? 10.962 9.180 -8.424 1.00 90.94 93 ASP A C 1
ATOM 780 O O . ASP A 1 93 ? 12.074 9.483 -7.986 1.00 90.94 93 ASP A O 1
ATOM 784 N N . MET A 1 94 ? 10.440 7.966 -8.213 1.00 90.62 94 MET A N 1
ATOM 785 C CA . MET A 1 94 ? 11.108 6.947 -7.394 1.00 90.62 94 MET A CA 1
ATOM 786 C C . MET A 1 94 ? 12.480 6.542 -7.942 1.00 90.62 94 MET A C 1
ATOM 788 O O . MET A 1 94 ? 13.411 6.307 -7.171 1.00 90.62 94 MET A O 1
ATOM 792 N N . LYS A 1 95 ? 12.641 6.479 -9.269 1.00 88.44 95 LYS A N 1
ATOM 793 C CA . LYS A 1 95 ? 13.945 6.222 -9.902 1.00 88.44 95 LYS A CA 1
ATOM 794 C C . LYS A 1 95 ? 14.907 7.396 -9.729 1.00 88.44 95 LYS A C 1
ATOM 796 O O . LYS A 1 95 ? 16.100 7.169 -9.536 1.00 88.44 95 LYS A O 1
ATOM 801 N N . THR A 1 96 ? 14.397 8.6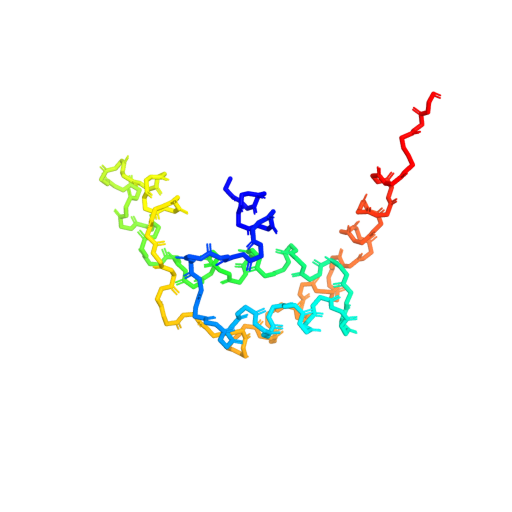25 -9.766 1.00 83.31 96 THR A N 1
ATOM 802 C CA . THR A 1 96 ? 15.202 9.851 -9.661 1.00 83.31 96 THR A CA 1
ATOM 803 C C . THR A 1 96 ? 15.793 10.029 -8.261 1.00 83.31 96 THR A C 1
ATOM 805 O O . THR A 1 96 ? 16.936 10.458 -8.138 1.00 83.31 96 THR A O 1
ATOM 808 N N . ILE A 1 97 ? 15.101 9.572 -7.2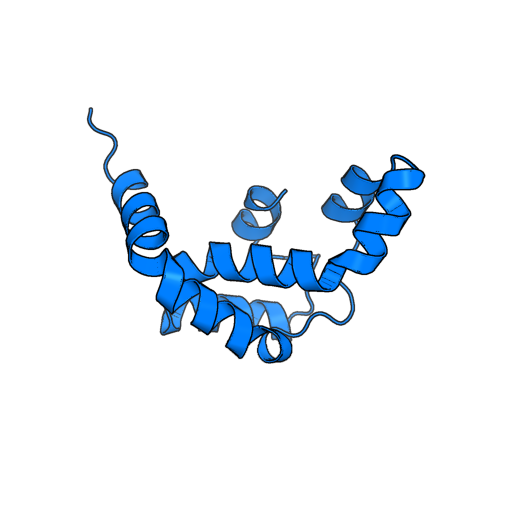08 1.00 73.38 97 ILE A N 1
ATOM 809 C CA . ILE A 1 97 ? 15.621 9.567 -5.823 1.00 73.38 97 ILE A CA 1
ATOM 810 C C . ILE A 1 97 ? 16.948 8.793 -5.702 1.00 73.38 97 ILE A C 1
ATOM 812 O O . ILE A 1 97 ? 17.778 9.107 -4.850 1.00 73.38 97 ILE A O 1
ATOM 816 N N . ARG A 1 98 ? 17.185 7.798 -6.567 1.00 59.81 98 ARG A N 1
ATOM 817 C CA . ARG A 1 98 ? 18.409 6.984 -6.544 1.00 59.81 98 ARG A CA 1
ATOM 818 C C . ARG A 1 98 ? 19.653 7.734 -7.045 1.00 59.81 98 ARG A C 1
ATOM 820 O O . ARG A 1 98 ? 20.759 7.293 -6.747 1.00 59.81 98 ARG A O 1
ATOM 827 N N . ASN A 1 99 ? 19.479 8.855 -7.751 1.00 55.09 99 ASN A N 1
ATOM 828 C CA . ASN A 1 99 ? 20.553 9.718 -8.240 1.00 55.09 99 ASN A CA 1
ATOM 829 C C . ASN A 1 99 ? 20.329 11.156 -7.740 1.00 55.09 99 ASN A C 1
ATOM 831 O O . ASN A 1 99 ? 19.790 11.978 -8.487 1.00 55.09 99 ASN A O 1
ATOM 835 N N . PRO A 1 100 ? 20.734 11.495 -6.503 1.00 50.72 100 PRO A N 1
ATOM 836 C CA . PRO A 1 100 ? 20.817 12.895 -6.132 1.00 50.72 100 PRO A CA 1
ATOM 837 C C . PRO A 1 100 ? 21.816 13.556 -7.084 1.00 50.72 100 PRO A C 1
ATOM 839 O O . PRO A 1 100 ? 22.949 13.091 -7.211 1.00 50.72 100 PRO A O 1
ATOM 842 N N . VAL A 1 101 ? 21.381 14.598 -7.793 1.00 52.00 101 VAL A N 1
ATOM 843 C CA . VAL A 1 101 ? 22.303 15.493 -8.496 1.00 52.00 101 VAL A CA 1
ATOM 844 C C . VAL A 1 101 ? 23.218 16.063 -7.414 1.00 52.00 101 VAL A C 1
ATOM 846 O O . VAL A 1 101 ? 22.750 16.798 -6.544 1.00 52.00 101 VAL A O 1
ATOM 849 N N . ALA A 1 102 ? 24.466 15.596 -7.404 1.00 43.69 102 ALA A N 1
ATOM 850 C CA . ALA A 1 102 ? 25.527 16.100 -6.544 1.00 43.69 102 ALA A CA 1
ATOM 851 C C . ALA A 1 102 ? 25.971 17.492 -7.003 1.00 43.69 102 ALA A C 1
ATOM 853 O O . ALA A 1 102 ? 25.966 17.729 -8.235 1.00 43.69 102 ALA A O 1
#

Secondary structure (DSSP, 8-state):
-HHHHHHTTTTTTS-HHHHHHHHHHHHHH-TTHHHHHHHHHHHHTHHHHHHHHHTT-HHHHHHHS--TT--GGGGHHHHHHHHHHHHHHHHHHHHHTTS---

Radius of gyration: 14.52 Å; chains: 1; bounding box: 40×29×34 Å

InterPro domains:
  IPR035969 Rab-GAP-TBC domain superfamily [SSF47923] (2-79)
  IPR055392 BROMI, C-terminal Rab TBC-like domain [PF23440] (1-97)

Foldseek 3Di:
DLCVCVVVCNPPADDPVQSVVQVVCCVPVHVLVSVVVVVLLCVLCVVVCVVVVVVVCNVVCVVPHHSPPDDPVVCVVVSVVCCVVPVVPSVVVVVVVVDDPD